Protein AF-A0A7W0S1H1-F1 (afdb_monomer_lite)

Foldseek 3Di:
DDDDPPPDPVPDDQLLPAAQPPPRHHDDPPFDGWDWDDDPCPPCVPTGTHDPVVVVVVVVVVVPD

Secondary structure (DSSP, 8-state):
--------TT-PPPGGGS--TTT-PPP-TTSPPPEEE-SS-SSGGG-EEE-HHHHHHHHHTTS--

Structure (mmCIF, N/CA/C/O backbone):
data_AF-A0A7W0S1H1-F1
#
_entry.id   AF-A0A7W0S1H1-F1
#
loop_
_atom_site.group_PDB
_atom_site.id
_atom_site.type_symbol
_atom_site.label_atom_id
_atom_site.label_alt_id
_atom_site.label_comp_id
_atom_site.label_asym_id
_atom_site.label_entity_id
_atom_site.label_seq_id
_atom_site.pdbx_PDB_ins_code
_atom_site.Cartn_x
_atom_site.Cartn_y
_atom_site.Cartn_z
_atom_site.occupancy
_atom_site.B_iso_or_equiv
_atom_site.auth_seq_id
_atom_site.auth_comp_id
_atom_site.auth_asym_id
_atom_site.auth_atom_id
_atom_site.pdbx_PDB_model_num
ATOM 1 N N . MET A 1 1 ? 15.160 -20.115 -27.171 1.00 38.34 1 MET A N 1
ATOM 2 C CA . MET A 1 1 ? 16.119 -19.667 -26.143 1.00 38.34 1 MET A CA 1
ATOM 3 C C . MET A 1 1 ? 16.202 -18.160 -26.340 1.00 38.34 1 MET A C 1
ATOM 5 O O . MET A 1 1 ? 16.872 -17.752 -27.264 1.00 38.34 1 MET A O 1
ATOM 9 N N . SER A 1 2 ? 15.205 -17.385 -25.904 1.00 50.72 2 SER A N 1
ATOM 10 C CA . SER A 1 2 ? 15.026 -16.843 -24.543 1.00 50.72 2 SER A CA 1
ATOM 11 C C . SER A 1 2 ? 16.255 -16.051 -24.113 1.00 50.72 2 SER A C 1
ATOM 13 O O . SER A 1 2 ? 17.037 -16.521 -23.296 1.00 50.72 2 SER A O 1
ATOM 15 N N . GLU A 1 3 ? 16.421 -14.887 -24.732 1.00 49.22 3 GLU A N 1
ATOM 16 C CA . GLU A 1 3 ? 17.394 -13.875 -24.344 1.00 49.22 3 GLU A CA 1
ATOM 17 C C . GLU A 1 3 ? 16.624 -12.767 -23.624 1.00 49.22 3 GLU A C 1
ATOM 19 O O . GLU A 1 3 ? 15.827 -12.055 -24.226 1.00 49.22 3 GLU A O 1
ATOM 24 N N . ASP A 1 4 ? 16.808 -12.746 -22.307 1.00 51.47 4 ASP A N 1
ATOM 25 C CA . ASP A 1 4 ? 17.059 -11.527 -21.544 1.00 51.47 4 ASP A CA 1
ATOM 26 C C . ASP A 1 4 ? 16.094 -10.353 -21.803 1.00 51.47 4 ASP A C 1
ATOM 28 O O . ASP A 1 4 ? 16.430 -9.336 -22.406 1.00 51.47 4 ASP A O 1
ATOM 32 N N . ASP A 1 5 ? 14.873 -10.490 -21.280 1.00 48.69 5 ASP A N 1
ATOM 33 C CA . ASP A 1 5 ? 13.979 -9.361 -21.007 1.00 48.69 5 ASP A CA 1
ATOM 34 C C . ASP A 1 5 ? 14.575 -8.553 -19.840 1.00 48.69 5 ASP A C 1
ATOM 36 O O . ASP A 1 5 ? 14.185 -8.682 -18.676 1.00 48.69 5 ASP A O 1
ATOM 40 N N . ALA A 1 6 ? 15.618 -7.778 -20.139 1.00 54.16 6 ALA A N 1
ATOM 41 C CA . ALA A 1 6 ? 16.206 -6.818 -19.222 1.00 54.16 6 ALA A CA 1
ATOM 42 C C . ALA A 1 6 ? 15.185 -5.696 -18.986 1.00 54.16 6 ALA A C 1
ATOM 44 O O . ALA A 1 6 ? 15.178 -4.673 -19.674 1.00 54.16 6 ALA A O 1
ATOM 45 N N . ARG A 1 7 ? 14.276 -5.928 -18.031 1.00 52.00 7 ARG A N 1
ATOM 46 C CA . ARG A 1 7 ? 13.236 -4.987 -17.594 1.00 52.00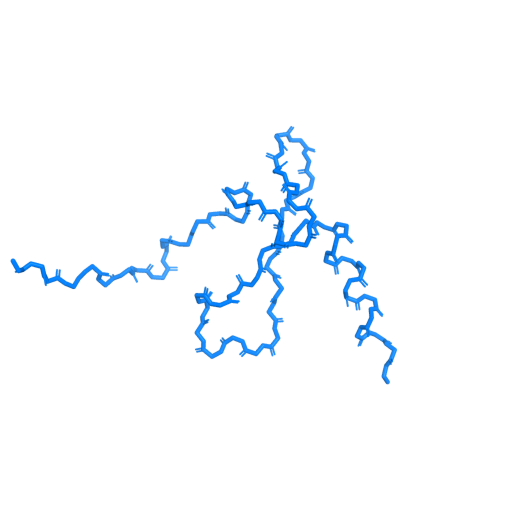 7 ARG A CA 1
ATOM 47 C C . ARG A 1 7 ? 13.869 -3.624 -17.333 1.00 52.00 7 ARG A C 1
ATOM 49 O O . ARG A 1 7 ? 14.669 -3.459 -16.411 1.00 52.00 7 ARG A O 1
ATOM 56 N N . HIS A 1 8 ? 13.503 -2.644 -18.154 1.00 50.81 8 HIS A N 1
ATOM 57 C CA . HIS A 1 8 ? 13.859 -1.252 -17.927 1.00 50.81 8 HIS A CA 1
ATOM 58 C C . HIS A 1 8 ? 13.345 -0.814 -16.542 1.00 50.81 8 HIS A C 1
ATOM 60 O O . HIS A 1 8 ? 12.243 -1.197 -16.144 1.00 50.81 8 HIS A O 1
ATOM 66 N N . PRO A 1 9 ? 14.052 0.077 -15.824 1.00 50.12 9 PRO A N 1
ATOM 67 C CA . PRO A 1 9 ? 13.601 0.612 -14.534 1.00 50.12 9 PRO A CA 1
ATOM 68 C C . PRO A 1 9 ? 12.306 1.456 -14.611 1.00 50.12 9 PRO A C 1
ATOM 70 O O . PRO A 1 9 ? 11.874 1.998 -13.598 1.00 50.12 9 PRO A O 1
ATOM 73 N N . ALA A 1 10 ? 11.674 1.562 -15.787 1.00 53.69 10 ALA A N 1
ATOM 74 C CA . ALA A 1 10 ? 10.369 2.181 -16.015 1.00 53.69 10 ALA A CA 1
ATOM 75 C C . ALA A 1 10 ? 9.190 1.175 -16.054 1.00 53.69 10 ALA A C 1
ATOM 77 O O . ALA A 1 10 ? 8.042 1.613 -16.058 1.00 53.69 10 ALA A O 1
ATOM 78 N N . ASP A 1 11 ? 9.442 -0.142 -16.023 1.00 55.88 11 ASP A N 1
ATOM 79 C CA . ASP A 1 11 ? 8.428 -1.218 -16.101 1.00 55.88 11 ASP A CA 1
ATOM 80 C C . ASP A 1 11 ? 7.920 -1.702 -14.727 1.00 55.88 11 ASP A C 1
ATOM 82 O O . ASP A 1 11 ? 7.518 -2.856 -14.541 1.00 55.88 11 ASP A O 1
ATOM 86 N N . TRP A 1 12 ? 7.928 -0.828 -13.718 1.00 62.78 12 TRP A N 1
ATOM 87 C CA . TRP A 1 12 ? 7.337 -1.171 -12.426 1.00 62.78 12 TRP A CA 1
ATOM 88 C C . TRP A 1 12 ? 5.810 -1.132 -12.519 1.00 62.78 12 TRP A C 1
ATOM 90 O O . TRP A 1 12 ? 5.245 -0.091 -12.873 1.00 62.78 12 TRP A O 1
ATOM 100 N N . PRO A 1 13 ? 5.105 -2.225 -12.167 1.00 70.12 13 PRO A N 1
ATOM 101 C CA . PRO A 1 13 ? 3.654 -2.200 -12.116 1.00 70.12 13 PRO A CA 1
ATOM 102 C C . PRO A 1 13 ? 3.229 -1.154 -11.086 1.00 70.12 13 PRO A C 1
ATOM 104 O O . PRO A 1 13 ? 3.651 -1.204 -9.938 1.00 70.12 13 PRO A O 1
ATOM 107 N N . HIS A 1 14 ? 2.422 -0.176 -11.497 1.00 77.38 14 HIS A N 1
ATOM 108 C CA . HIS A 1 14 ? 1.933 0.873 -10.602 1.00 77.38 14 HIS A CA 1
ATOM 109 C C . HIS A 1 14 ? 1.360 0.235 -9.318 1.00 77.38 14 HIS A C 1
ATOM 111 O O . HIS A 1 14 ? 0.585 -0.702 -9.432 1.00 77.38 14 HIS A O 1
ATOM 117 N N . PRO A 1 15 ? 1.653 0.713 -8.097 1.00 78.06 15 PRO A N 1
ATOM 118 C CA . PRO A 1 15 ? 1.351 -0.024 -6.858 1.00 78.06 15 PRO A CA 1
ATOM 119 C C . PRO A 1 15 ? -0.138 -0.379 -6.691 1.00 78.06 15 PRO A C 1
ATOM 121 O O . PRO A 1 15 ? -0.489 -1.391 -6.097 1.00 78.06 15 PRO A O 1
ATOM 12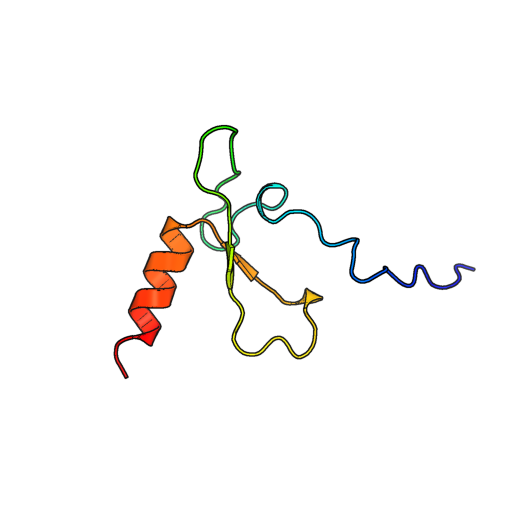4 N N . ASN A 1 16 ? -1.034 0.411 -7.280 1.00 84.25 16 ASN A N 1
ATOM 125 C CA . ASN A 1 16 ? -2.469 0.108 -7.319 1.00 84.25 16 ASN A CA 1
ATOM 126 C C . ASN A 1 16 ? -2.852 -1.131 -8.148 1.00 84.25 16 ASN A C 1
ATOM 128 O O . ASN A 1 16 ? -3.969 -1.617 -8.015 1.00 84.25 16 ASN A O 1
ATOM 132 N N . THR A 1 17 ? -1.981 -1.618 -9.031 1.00 82.56 17 THR A N 1
ATOM 133 C CA . THR A 1 17 ? -2.233 -2.814 -9.846 1.00 82.56 17 THR A CA 1
ATOM 134 C C . THR A 1 17 ? -1.906 -4.103 -9.096 1.00 82.56 17 THR A C 1
ATOM 136 O O . THR A 1 17 ? -2.257 -5.181 -9.571 1.00 82.56 17 THR A O 1
ATOM 139 N N . ARG A 1 18 ? -1.277 -4.014 -7.915 1.00 84.25 18 ARG A N 1
ATOM 140 C CA . ARG A 1 18 ? -1.044 -5.146 -7.012 1.00 84.25 18 ARG A CA 1
ATOM 141 C C . ARG A 1 18 ? -1.948 -5.047 -5.777 1.00 84.25 18 ARG A C 1
ATOM 143 O O . ARG A 1 18 ? -2.143 -3.946 -5.253 1.00 84.25 18 ARG A O 1
ATOM 150 N N . PRO A 1 19 ? -2.492 -6.175 -5.286 1.00 89.00 19 PRO A N 1
ATOM 151 C CA . PRO A 1 19 ? -3.205 -6.193 -4.016 1.00 89.00 19 PRO A CA 1
ATOM 152 C C . PRO A 1 19 ? -2.244 -5.912 -2.855 1.00 89.00 19 PRO A C 1
ATOM 154 O O . PRO A 1 19 ? -1.051 -6.203 -2.935 1.00 89.00 19 PRO A O 1
ATOM 157 N N . CYS A 1 20 ? -2.775 -5.369 -1.761 1.00 90.44 20 CYS A N 1
ATOM 158 C CA . CYS A 1 20 ? -2.036 -5.191 -0.517 1.00 90.44 20 CYS A CA 1
ATOM 159 C C . CYS A 1 20 ? -1.559 -6.548 0.015 1.00 90.44 20 CYS A C 1
ATOM 161 O O . CYS A 1 20 ? -2.376 -7.434 0.262 1.00 90.44 20 CYS A O 1
ATOM 163 N N . GLU A 1 21 ? -0.264 -6.690 0.268 1.00 89.25 21 GLU A N 1
ATOM 164 C CA . GLU A 1 21 ? 0.316 -7.965 0.712 1.00 89.25 21 GLU A CA 1
ATOM 165 C C . GLU A 1 21 ? -0.050 -8.344 2.156 1.00 89.25 21 GLU A C 1
ATOM 167 O O . GLU A 1 21 ? 0.061 -9.507 2.531 1.00 89.25 21 GLU A O 1
ATOM 172 N N . ASP A 1 22 ? -0.545 -7.396 2.958 1.00 88.94 22 ASP A N 1
ATOM 173 C CA . ASP A 1 22 ? -0.972 -7.661 4.339 1.00 88.94 22 ASP A CA 1
ATOM 174 C C . ASP A 1 22 ? -2.436 -8.081 4.469 1.00 88.94 22 ASP A C 1
ATOM 176 O O . ASP A 1 22 ? -2.778 -8.880 5.337 1.00 88.94 22 ASP A O 1
ATOM 180 N N . CYS A 1 23 ? -3.324 -7.467 3.686 1.00 91.50 23 CYS A N 1
ATOM 181 C CA . CYS A 1 23 ? -4.771 -7.632 3.856 1.00 91.50 23 CYS A CA 1
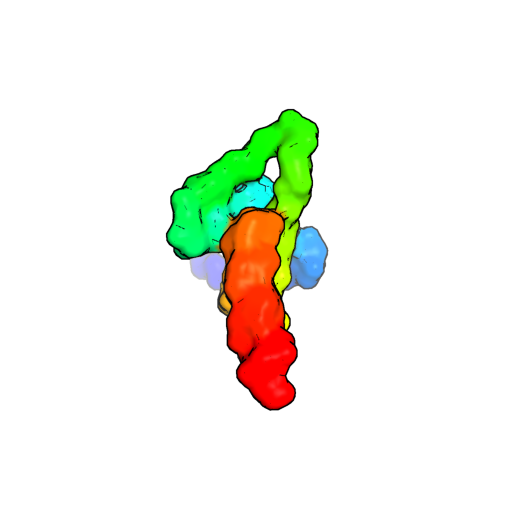ATOM 182 C C . CYS A 1 23 ? -5.503 -8.053 2.581 1.00 91.50 23 CYS A C 1
ATOM 184 O O . CYS A 1 2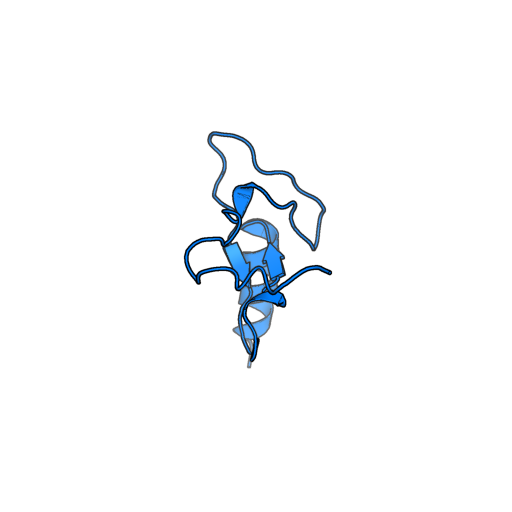3 ? -6.716 -8.233 2.615 1.00 91.50 23 CYS A O 1
ATOM 186 N N . GLY A 1 24 ? -4.798 -8.175 1.455 1.00 90.88 24 GLY A N 1
ATOM 187 C CA . GLY A 1 24 ? -5.377 -8.533 0.161 1.00 90.88 24 GLY A CA 1
ATOM 188 C C . GLY A 1 24 ? -6.231 -7.441 -0.486 1.00 90.88 24 GLY A C 1
ATOM 189 O O . GLY A 1 24 ? -6.834 -7.691 -1.524 1.00 90.88 24 GLY A O 1
ATOM 190 N N . HIS A 1 25 ? -6.306 -6.239 0.098 1.00 91.31 25 HIS A N 1
ATOM 191 C CA . HIS A 1 25 ? -7.101 -5.140 -0.453 1.00 91.31 25 HIS A CA 1
ATOM 192 C C . HIS A 1 25 ? -6.668 -4.812 -1.889 1.00 91.31 25 HIS A C 1
ATOM 194 O O . HIS A 1 25 ? -5.481 -4.619 -2.152 1.00 91.31 25 HIS A O 1
ATOM 200 N N . ILE A 1 26 ? -7.641 -4.760 -2.799 1.00 91.75 26 ILE A N 1
ATOM 201 C CA . ILE A 1 26 ? -7.476 -4.345 -4.193 1.00 91.75 26 ILE A CA 1
ATOM 202 C C . ILE A 1 26 ? -7.872 -2.875 -4.270 1.00 91.75 26 ILE A C 1
ATOM 204 O O . ILE A 1 26 ? -8.928 -2.509 -3.764 1.00 91.75 26 ILE A O 1
ATOM 208 N N . TRP A 1 27 ? -7.035 -2.055 -4.901 1.00 91.19 27 TRP A N 1
ATOM 209 C CA . TRP A 1 27 ? -7.298 -0.628 -5.040 1.00 91.19 27 TRP A CA 1
ATOM 210 C C . TRP A 1 27 ? -8.426 -0.353 -6.042 1.00 91.19 27 TRP A C 1
ATOM 212 O O . TRP A 1 27 ? -8.444 -0.922 -7.138 1.00 91.19 27 TRP A O 1
ATOM 222 N N . PHE A 1 28 ? -9.302 0.594 -5.710 1.00 88.75 28 PHE A N 1
ATOM 223 C CA . PHE A 1 28 ? -10.343 1.117 -6.590 1.00 88.75 28 PHE A CA 1
ATOM 224 C C . PHE A 1 28 ? -10.161 2.611 -6.893 1.00 88.75 28 PHE A C 1
ATOM 226 O O . PHE A 1 28 ? -9.606 3.388 -6.113 1.00 88.75 28 PHE A O 1
ATOM 233 N N . ALA A 1 29 ? -10.675 3.043 -8.048 1.00 88.25 29 ALA A N 1
ATOM 234 C CA . ALA A 1 29 ? -10.635 4.444 -8.455 1.00 88.25 29 ALA A CA 1
ATOM 235 C C . ALA A 1 29 ? -11.339 5.347 -7.427 1.00 88.25 29 ALA A C 1
ATOM 237 O O . ALA A 1 29 ? -12.500 5.133 -7.090 1.00 88.25 29 ALA A O 1
ATOM 238 N N . GLY A 1 30 ? -10.623 6.366 -6.945 1.00 88.56 30 GLY A N 1
ATOM 239 C CA . GLY A 1 30 ? -11.079 7.261 -5.874 1.00 88.56 30 GLY A CA 1
ATOM 240 C C . GLY A 1 30 ? -10.492 6.936 -4.497 1.00 88.56 30 GLY A C 1
ATOM 241 O O . GLY A 1 30 ? -10.525 7.790 -3.612 1.00 88.56 30 GLY A O 1
ATOM 242 N N . GLU A 1 31 ? -9.888 5.760 -4.313 1.00 88.38 31 GLU A N 1
ATOM 243 C CA . GLU A 1 31 ? -9.191 5.417 -3.075 1.00 88.38 31 GLU A CA 1
ATOM 244 C C . GLU A 1 31 ? -7.765 5.968 -3.038 1.00 88.38 31 GLU A C 1
ATOM 246 O O . GLU A 1 31 ? -7.133 6.277 -4.058 1.00 88.38 31 GLU A O 1
ATOM 251 N N . ARG A 1 32 ? -7.205 6.048 -1.828 1.00 86.25 32 ARG A N 1
ATOM 252 C CA . ARG A 1 32 ? -5.795 6.410 -1.671 1.00 86.25 32 ARG A CA 1
ATOM 253 C C . ARG A 1 32 ? -4.922 5.306 -2.263 1.00 86.25 32 ARG A C 1
ATOM 255 O O . ARG A 1 32 ? -5.155 4.129 -2.013 1.00 86.25 32 ARG A O 1
ATOM 262 N N . ARG A 1 33 ? -3.906 5.705 -3.030 1.00 85.56 33 ARG A N 1
ATOM 263 C CA . ARG A 1 33 ? -2.994 4.776 -3.708 1.00 85.56 33 ARG A CA 1
ATOM 264 C C . ARG A 1 33 ? -2.293 3.845 -2.721 1.00 85.56 33 ARG A C 1
ATOM 266 O O . ARG A 1 33 ? -1.960 4.268 -1.615 1.00 85.56 33 ARG A O 1
ATOM 273 N N . HIS A 1 34 ? -2.038 2.613 -3.148 1.00 87.38 34 HIS A N 1
ATOM 274 C CA . HIS A 1 3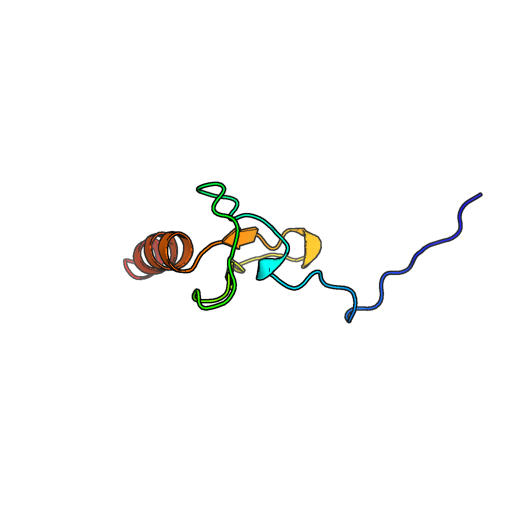4 ? -1.090 1.739 -2.468 1.00 87.38 34 HIS A CA 1
ATOM 275 C C . HIS A 1 34 ? 0.309 2.357 -2.499 1.00 87.38 34 HIS A C 1
ATOM 277 O O . HIS A 1 34 ? 0.652 3.132 -3.395 1.00 87.38 34 HIS A O 1
ATOM 283 N N . GLU A 1 35 ? 1.111 2.016 -1.504 1.00 84.25 35 GLU A N 1
ATOM 284 C CA . GLU A 1 35 ? 2.446 2.556 -1.299 1.00 84.25 35 GLU A CA 1
ATOM 285 C C . GLU A 1 35 ? 3.429 1.396 -1.127 1.00 84.25 35 GLU A C 1
ATOM 287 O O . GLU A 1 35 ? 3.107 0.384 -0.497 1.00 84.25 35 GLU A O 1
ATOM 292 N N . TYR A 1 36 ? 4.628 1.554 -1.682 1.00 79.62 36 TYR A N 1
ATOM 293 C CA . TYR A 1 36 ? 5.725 0.621 -1.459 1.00 79.62 36 TYR A CA 1
ATOM 294 C C . TYR A 1 36 ? 6.250 0.764 -0.025 1.00 79.62 36 TYR A C 1
ATOM 296 O O . TYR A 1 36 ? 6.361 1.875 0.509 1.00 79.62 36 TYR A O 1
ATOM 304 N N . LEU A 1 37 ? 6.524 -0.368 0.617 1.00 75.94 37 LEU A N 1
ATOM 305 C CA . LEU A 1 37 ? 7.161 -0.448 1.922 1.00 75.94 37 LEU A CA 1
ATOM 306 C C . LEU A 1 37 ? 8.617 -0.869 1.716 1.00 75.94 37 LEU A C 1
ATOM 308 O O . LEU A 1 37 ? 8.912 -2.059 1.679 1.00 75.94 37 LEU A O 1
ATOM 312 N N . ASP A 1 38 ? 9.510 0.110 1.616 1.00 68.31 38 ASP A N 1
ATOM 313 C CA . ASP A 1 38 ? 10.945 -0.135 1.504 1.00 68.31 38 ASP A CA 1
ATOM 314 C C . ASP A 1 38 ? 11.658 0.247 2.793 1.00 68.31 38 ASP A C 1
ATOM 316 O O . ASP A 1 38 ? 11.468 1.341 3.329 1.00 68.31 38 ASP A O 1
ATOM 320 N N . HIS A 1 39 ? 12.518 -0.649 3.270 1.00 52.78 39 HIS A N 1
ATOM 321 C CA . HIS A 1 39 ? 13.602 -0.223 4.147 1.00 52.78 39 HIS A CA 1
ATOM 322 C C . HIS A 1 39 ? 14.931 -0.950 3.929 1.00 52.78 39 HIS A C 1
ATOM 324 O O . HIS A 1 39 ? 15.887 -0.567 4.582 1.00 52.78 39 HIS A O 1
ATOM 330 N N . ASP A 1 40 ? 15.019 -1.959 3.053 1.00 50.06 40 ASP A N 1
ATOM 331 C CA . ASP A 1 40 ? 16.293 -2.661 2.806 1.00 50.06 40 ASP A CA 1
ATOM 332 C C . ASP A 1 40 ? 16.260 -3.528 1.530 1.00 50.06 40 ASP A C 1
ATOM 334 O O . ASP A 1 40 ? 16.865 -4.592 1.450 1.00 50.06 40 ASP A O 1
ATOM 338 N N . ALA A 1 41 ? 15.479 -3.135 0.522 1.00 50.94 41 ALA A N 1
ATOM 339 C CA . ALA A 1 41 ? 15.419 -3.890 -0.722 1.00 50.94 41 ALA A CA 1
ATOM 340 C C . ALA A 1 41 ? 16.677 -3.580 -1.551 1.00 50.94 41 ALA A C 1
ATOM 342 O O . ALA A 1 41 ? 16.663 -2.678 -2.387 1.00 50.94 41 ALA A O 1
ATOM 343 N N . GLU A 1 42 ? 17.769 -4.328 -1.335 1.00 51.19 42 GLU A N 1
ATOM 344 C CA . GLU A 1 42 ? 18.955 -4.331 -2.219 1.00 51.19 42 GLU A CA 1
ATOM 345 C C . GLU A 1 42 ? 18.558 -4.534 -3.694 1.00 51.19 42 GLU A C 1
ATOM 347 O O . GLU A 1 42 ? 19.277 -4.141 -4.613 1.00 51.19 42 GLU A O 1
ATOM 352 N N . ARG A 1 43 ? 17.374 -5.117 -3.924 1.00 55.06 43 ARG A N 1
ATOM 353 C CA . ARG A 1 43 ? 16.714 -5.222 -5.219 1.00 55.06 43 ARG A CA 1
ATOM 354 C C . ARG A 1 43 ? 15.250 -4.822 -5.063 1.00 55.06 43 ARG A C 1
ATOM 356 O O . ARG A 1 43 ? 14.492 -5.469 -4.353 1.00 55.06 43 ARG A O 1
ATOM 363 N N . HIS A 1 44 ? 14.830 -3.780 -5.777 1.00 57.53 44 HIS A N 1
ATOM 364 C CA . HIS A 1 44 ? 13.463 -3.238 -5.766 1.00 57.53 44 HIS A CA 1
ATOM 365 C C . HIS A 1 44 ? 12.352 -4.265 -6.091 1.00 57.53 44 HIS A C 1
ATOM 367 O O . HIS A 1 44 ? 11.172 -3.971 -5.925 1.00 57.53 44 HIS A O 1
ATOM 373 N N . GLU A 1 45 ? 12.699 -5.471 -6.558 1.00 57.31 45 GLU A N 1
ATOM 374 C CA . GLU A 1 45 ? 11.757 -6.562 -6.852 1.00 57.31 45 GLU A CA 1
ATOM 375 C C . GLU A 1 45 ? 11.126 -7.167 -5.593 1.00 57.31 45 GLU A C 1
ATOM 377 O O . GLU A 1 45 ? 10.011 -7.688 -5.659 1.00 57.31 45 GLU A O 1
ATOM 382 N N . ASP A 1 46 ? 11.793 -6.999 -4.450 1.00 60.12 46 ASP A N 1
ATOM 383 C CA . ASP A 1 46 ? 11.321 -7.406 -3.126 1.00 60.12 46 ASP A CA 1
ATOM 384 C C . ASP A 1 46 ? 10.486 -6.318 -2.423 1.00 60.12 46 ASP A C 1
ATOM 386 O O . ASP A 1 46 ? 10.041 -6.503 -1.284 1.00 60.12 46 ASP A O 1
ATOM 390 N N . ALA A 1 47 ? 10.253 -5.177 -3.090 1.00 70.44 47 ALA A N 1
ATOM 391 C CA . ALA A 1 47 ? 9.483 -4.073 -2.533 1.00 70.44 47 ALA A CA 1
ATOM 392 C C . ALA A 1 47 ? 8.029 -4.499 -2.294 1.00 70.44 47 ALA A C 1
ATOM 394 O O . ALA A 1 47 ? 7.259 -4.784 -3.223 1.00 70.44 47 ALA A O 1
ATOM 395 N N . ARG A 1 48 ? 7.637 -4.519 -1.018 1.00 81.31 48 ARG A N 1
ATOM 396 C CA . ARG A 1 48 ? 6.292 -4.927 -0.613 1.00 81.31 48 ARG A CA 1
ATOM 397 C C . ARG A 1 48 ? 5.280 -3.837 -0.915 1.00 81.31 48 ARG A C 1
ATOM 399 O O . ARG A 1 48 ? 5.495 -2.677 -0.569 1.00 81.31 48 ARG A O 1
ATOM 406 N N . VAL A 1 49 ? 4.143 -4.201 -1.504 1.00 86.81 49 VAL A N 1
ATOM 407 C CA . VAL A 1 49 ? 3.062 -3.250 -1.815 1.00 86.81 49 VAL A CA 1
ATOM 408 C C . VAL A 1 49 ? 1.982 -3.331 -0.751 1.00 86.81 49 VAL A C 1
ATOM 410 O O . VAL A 1 49 ? 1.364 -4.378 -0.557 1.00 86.81 49 VAL A O 1
ATOM 413 N N . LEU A 1 50 ? 1.705 -2.213 -0.083 1.00 88.75 50 LEU A N 1
ATOM 414 C CA . LEU A 1 50 ? 0.695 -2.147 0.969 1.00 88.75 50 LEU A CA 1
ATOM 415 C C . LEU A 1 50 ? -0.330 -1.050 0.709 1.00 88.75 50 LEU A C 1
ATOM 417 O O . LEU A 1 50 ? -0.021 0.024 0.195 1.00 88.75 50 LEU A O 1
ATOM 421 N N . CYS A 1 51 ? -1.566 -1.283 1.148 1.00 91.44 51 CYS A N 1
ATOM 422 C CA . CYS A 1 51 ? -2.544 -0.211 1.235 1.00 91.44 51 CYS A CA 1
ATOM 423 C C . CYS A 1 51 ? -2.132 0.796 2.311 1.00 91.44 51 CYS A C 1
ATOM 425 O O . CYS A 1 51 ? -1.453 0.457 3.284 1.00 91.44 51 CYS A O 1
ATOM 427 N N . VAL A 1 52 ? -2.591 2.038 2.171 1.00 87.12 52 VAL A N 1
ATOM 428 C CA . VAL A 1 52 ? -2.272 3.129 3.105 1.00 87.12 52 VAL A CA 1
ATOM 429 C C . VAL A 1 52 ? -2.541 2.759 4.563 1.00 87.12 52 VAL A C 1
ATOM 431 O O . VAL A 1 52 ? -1.806 3.187 5.449 1.00 87.12 52 VAL A O 1
ATOM 434 N N . LEU A 1 53 ? -3.603 1.997 4.833 1.00 88.69 53 LEU A N 1
ATOM 435 C CA . LEU A 1 53 ? -3.974 1.612 6.194 1.00 88.69 53 LEU A CA 1
ATOM 436 C C . LEU A 1 53 ? -2.949 0.643 6.793 1.00 88.69 53 LEU A C 1
ATOM 438 O O . LEU A 1 53 ? -2.449 0.884 7.893 1.00 88.69 53 LEU A O 1
ATOM 442 N N . CYS A 1 54 ? -2.584 -0.403 6.048 1.00 89.06 54 CYS A N 1
ATOM 443 C CA . CYS A 1 54 ? -1.562 -1.361 6.463 1.00 89.06 54 CYS A CA 1
ATOM 444 C C . CYS A 1 54 ? -0.180 -0.709 6.546 1.00 89.06 54 CYS A C 1
ATOM 446 O O . CYS A 1 54 ? 0.538 -0.918 7.524 1.00 89.06 54 CYS A O 1
ATOM 448 N N . ARG A 1 55 ? 0.160 0.164 5.590 1.00 85.56 55 ARG A N 1
ATOM 449 C CA . ARG A 1 55 ? 1.404 0.936 5.640 1.00 85.56 55 ARG A CA 1
ATOM 450 C C . ARG A 1 55 ? 1.459 1.828 6.869 1.00 85.56 55 ARG A C 1
ATOM 452 O O . ARG A 1 55 ? 2.463 1.802 7.564 1.00 85.56 55 ARG A O 1
ATOM 459 N N . ARG A 1 56 ? 0.401 2.588 7.174 1.00 84.69 56 ARG A N 1
ATOM 460 C CA . ARG A 1 56 ? 0.344 3.407 8.39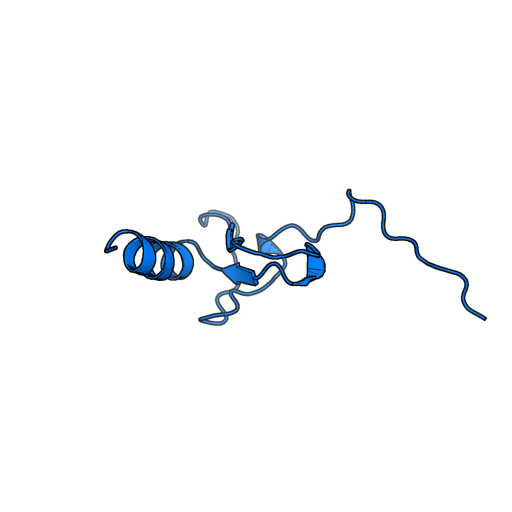6 1.00 84.69 56 ARG A CA 1
ATOM 461 C C . ARG A 1 56 ? 0.544 2.541 9.630 1.00 84.69 56 ARG A C 1
ATOM 463 O O . ARG A 1 56 ? 1.428 2.839 10.420 1.00 84.69 56 ARG A O 1
ATOM 470 N N . ARG A 1 57 ? -0.197 1.435 9.752 1.00 84.44 57 ARG A N 1
ATOM 471 C CA . ARG A 1 57 ? -0.065 0.491 10.872 1.00 84.44 57 ARG A CA 1
ATOM 472 C C . ARG A 1 57 ? 1.380 0.015 11.071 1.00 84.44 57 ARG A C 1
ATOM 474 O O . ARG A 1 57 ? 1.823 -0.079 12.208 1.00 84.44 57 ARG A O 1
ATOM 481 N N . ARG A 1 58 ? 2.112 -0.254 9.986 1.00 78.75 58 ARG A N 1
ATOM 482 C CA . ARG A 1 58 ? 3.530 -0.650 10.037 1.00 78.75 58 ARG A CA 1
ATOM 483 C C . ARG A 1 58 ? 4.493 0.514 10.272 1.00 78.75 58 ARG A C 1
ATOM 485 O O . ARG A 1 58 ? 5.467 0.340 10.990 1.00 78.75 58 ARG A O 1
ATOM 492 N N . GLY A 1 59 ? 4.232 1.682 9.691 1.00 70.31 59 GLY A N 1
ATOM 493 C CA . GLY A 1 59 ? 5.049 2.884 9.865 1.00 70.31 59 GLY A CA 1
ATOM 494 C C . GLY A 1 59 ? 5.006 3.418 11.295 1.00 70.31 59 GLY A C 1
ATOM 495 O O . GLY A 1 59 ? 6.029 3.845 11.812 1.00 70.31 59 GLY A O 1
ATOM 496 N N . PHE A 1 60 ? 3.858 3.306 11.970 1.00 57.66 60 PHE A N 1
ATOM 497 C CA . PHE A 1 60 ? 3.760 3.598 13.402 1.00 57.66 60 PHE A CA 1
ATOM 498 C C . PHE A 1 60 ? 4.557 2.606 14.259 1.00 57.66 60 PHE A C 1
ATOM 500 O O . PHE A 1 60 ? 5.112 3.006 15.269 1.00 57.66 60 PHE A O 1
ATOM 507 N N . ALA A 1 61 ? 4.687 1.344 13.834 1.00 54.91 61 ALA A N 1
ATOM 508 C CA . ALA A 1 61 ? 5.462 0.342 14.568 1.00 54.91 61 ALA A CA 1
ATOM 509 C C . ALA A 1 61 ? 6.988 0.565 14.517 1.00 54.91 61 ALA A C 1
ATOM 511 O O . ALA A 1 61 ? 7.700 -0.064 15.288 1.00 54.91 61 ALA A O 1
ATOM 512 N N . ARG A 1 62 ? 7.493 1.426 13.618 1.00 52.91 62 ARG A N 1
ATOM 513 C CA . ARG A 1 62 ? 8.920 1.803 13.533 1.00 52.91 62 ARG A CA 1
ATOM 514 C C . ARG A 1 62 ? 9.232 3.205 14.060 1.00 52.91 62 ARG A C 1
ATOM 516 O O . ARG A 1 62 ? 10.378 3.621 14.025 1.00 52.91 62 ARG A O 1
ATOM 523 N N . ALA A 1 63 ? 8.222 3.952 14.502 1.00 49.62 63 ALA A N 1
ATOM 524 C CA . ALA A 1 63 ? 8.415 5.268 15.112 1.00 49.62 63 ALA A CA 1
ATOM 525 C C . ALA A 1 63 ? 8.586 5.190 16.642 1.00 49.62 63 ALA A C 1
ATOM 527 O O . ALA A 1 63 ? 8.699 6.227 17.289 1.00 49.62 63 ALA A O 1
ATOM 528 N N . GLU A 1 64 ? 8.582 3.979 17.205 1.00 45.69 64 GLU A N 1
ATOM 529 C CA . GLU A 1 64 ? 8.770 3.716 18.633 1.00 45.69 64 GLU A CA 1
ATOM 530 C C . GLU A 1 64 ? 10.086 2.950 18.842 1.00 45.69 64 GLU A C 1
ATOM 532 O O . GLU A 1 64 ? 10.082 1.788 19.247 1.00 45.69 64 GLU A O 1
ATOM 537 N N . GLU A 1 65 ? 11.206 3.593 18.503 1.00 41.91 65 GLU A N 1
ATOM 538 C CA . GLU A 1 65 ? 12.572 3.170 18.855 1.00 41.91 65 GLU A CA 1
ATOM 539 C C . GLU A 1 65 ? 13.339 4.349 19.464 1.00 41.91 65 GLU A C 1
ATOM 541 O O . GLU A 1 65 ? 13.318 5.446 18.855 1.00 41.91 65 GLU A O 1
#

Radius of gyration: 14.32 Å; chains: 1; bounding box: 30×27×45 Å

pLDDT: mean 71.62, std 16.98, range [38.34, 91.75]

Sequence (65 aa):
MSEDDARHPADWPHPNTRPCEDCGHIWFAGERRHEYLDHDAERHEDARVLCVLCRRRRGFARAEE